Protein AF-A0A8R1IW89-F1 (afdb_monomer)

Nearest PDB structures (foldseek):
  8i7r-assembly1_Fh  TM=2.919E-01  e=7.983E+00  Mus musculus

Secondary structure (DSSP, 8-state):
-HHHHHHHHHHHHHHHHHHHHHHHHHHHH--HHHH-TTTS-GGGHHHHT--THHHHHHHHHHHHHGGGHHHHHHHHHHHHHHHHHHHHHHHHHHHHHHHHHHHHHHHHHHHHHHHHHHHHTT-

Foldseek 3Di:
DVVVVVVLVVVLVVLVVVLVVLCVVLVVVDDPCLVCVPPPDVLCSLVNPDDCCCVVCVVVSVVVPVVCVVSVVVVCVVCVVSVVSVVVSVVSVVVSVVSVVVVVVVVVVVVVVVVVVVVVVVD

Structure (mmCIF, N/CA/C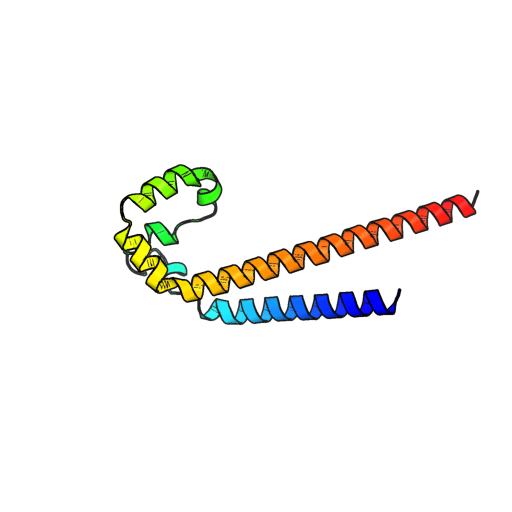/O backbone):
data_AF-A0A8R1IW89-F1
#
_entry.id   AF-A0A8R1IW89-F1
#
loop_
_atom_site.group_PDB
_atom_site.id
_atom_site.type_symbol
_atom_site.label_atom_id
_atom_site.label_alt_id
_atom_site.label_comp_id
_atom_site.label_asym_id
_atom_site.label_entity_id
_atom_site.label_seq_id
_atom_site.pdbx_PDB_ins_code
_atom_site.Cartn_x
_atom_site.Cartn_y
_atom_site.Cartn_z
_atom_site.occupancy
_atom_site.B_iso_or_equiv
_atom_site.auth_seq_id
_atom_site.auth_comp_id
_atom_site.auth_asym_id
_atom_site.auth_atom_id
_atom_site.pdbx_PDB_model_num
ATOM 1 N N . MET A 1 1 ? 23.715 5.962 -21.315 1.00 59.19 1 MET A N 1
ATOM 2 C CA . MET A 1 1 ? 22.334 5.667 -21.749 1.00 59.19 1 MET A CA 1
ATOM 3 C C . MET A 1 1 ? 21.947 4.224 -21.428 1.00 59.19 1 MET A C 1
ATOM 5 O O . MET A 1 1 ? 20.993 4.051 -20.690 1.00 59.19 1 MET A O 1
ATOM 9 N N . THR A 1 2 ? 22.690 3.198 -21.872 1.00 72.12 2 THR A N 1
ATOM 10 C CA . THR A 1 2 ? 22.410 1.786 -21.509 1.00 72.12 2 THR A CA 1
ATOM 11 C C . THR A 1 2 ? 22.553 1.522 -20.003 1.00 72.12 2 THR A C 1
ATOM 13 O O . THR A 1 2 ? 21.612 1.041 -19.381 1.00 72.12 2 THR A O 1
ATOM 16 N N . ASP A 1 3 ? 23.653 1.970 -19.390 1.00 81.25 3 ASP A N 1
ATOM 17 C CA . ASP A 1 3 ? 23.917 1.769 -17.953 1.00 81.25 3 ASP A CA 1
ATOM 18 C C . ASP A 1 3 ? 22.879 2.450 -17.040 1.00 81.25 3 ASP A C 1
ATOM 20 O O . ASP A 1 3 ? 22.513 1.927 -15.993 1.00 81.25 3 ASP A O 1
ATOM 24 N N . GLU A 1 4 ? 22.358 3.616 -17.433 1.00 83.00 4 GLU A N 1
ATOM 25 C CA . GLU A 1 4 ? 21.343 4.346 -16.656 1.00 83.00 4 GLU A CA 1
ATOM 26 C C . GLU A 1 4 ? 19.997 3.613 -16.654 1.00 83.00 4 GLU A C 1
ATOM 28 O O . GLU A 1 4 ? 19.320 3.567 -15.625 1.00 83.00 4 GLU A O 1
ATOM 33 N N . ILE A 1 5 ? 19.633 2.997 -17.785 1.00 85.50 5 ILE A N 1
ATOM 34 C CA . ILE A 1 5 ? 18.423 2.177 -17.911 1.00 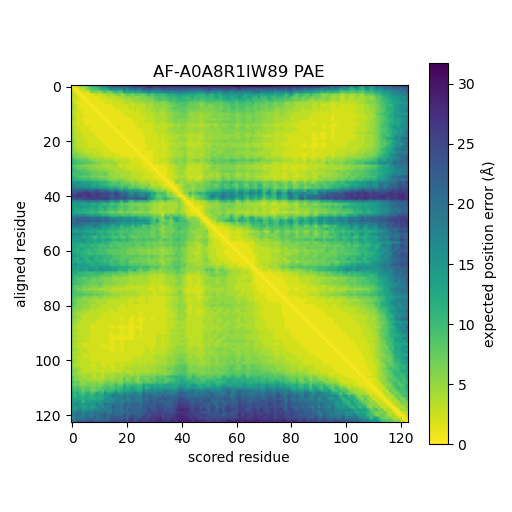85.50 5 ILE A CA 1
ATOM 35 C C . ILE A 1 5 ? 18.574 0.894 -17.094 1.00 85.50 5 ILE A C 1
ATOM 37 O O . ILE A 1 5 ? 17.655 0.527 -16.366 1.00 85.50 5 ILE A O 1
ATOM 41 N N . GLU A 1 6 ? 19.729 0.232 -17.155 1.00 88.19 6 GLU A N 1
ATOM 42 C CA . GLU A 1 6 ? 19.996 -0.970 -16.358 1.00 88.19 6 GLU A CA 1
ATOM 43 C C . GLU A 1 6 ? 19.950 -0.684 -14.852 1.00 88.19 6 GLU A C 1
ATOM 45 O O . GLU A 1 6 ? 19.331 -1.437 -14.092 1.00 88.19 6 GLU A O 1
ATOM 50 N N . ILE A 1 7 ? 20.530 0.437 -14.411 1.00 90.94 7 ILE A N 1
ATOM 51 C CA . ILE A 1 7 ? 20.454 0.891 -13.016 1.00 90.94 7 ILE A CA 1
ATOM 52 C C . ILE A 1 7 ? 19.002 1.178 -12.622 1.00 90.94 7 ILE A C 1
ATOM 54 O O . ILE A 1 7 ? 18.576 0.785 -11.534 1.00 90.94 7 ILE A O 1
ATOM 58 N N . PHE A 1 8 ? 18.236 1.857 -13.478 1.00 90.81 8 PHE A N 1
ATOM 59 C CA . PHE A 1 8 ? 16.824 2.136 -13.221 1.00 90.81 8 PHE A CA 1
ATOM 60 C C . PHE A 1 8 ? 16.006 0.846 -13.083 1.00 90.81 8 PHE A C 1
ATOM 62 O O . PHE A 1 8 ? 15.313 0.668 -12.082 1.00 90.81 8 PHE A O 1
ATOM 69 N N . LEU A 1 9 ? 16.121 -0.075 -14.042 1.00 92.44 9 LEU A N 1
ATOM 70 C CA . LEU A 1 9 ? 15.401 -1.348 -14.029 1.00 92.44 9 LEU A CA 1
ATOM 71 C C . LEU A 1 9 ? 15.777 -2.193 -12.809 1.00 92.44 9 LEU A C 1
ATOM 73 O O . LEU A 1 9 ? 14.897 -2.755 -12.162 1.00 92.44 9 LEU A O 1
ATOM 77 N N . SER A 1 10 ? 17.057 -2.218 -12.437 1.00 94.81 10 SER A N 1
ATOM 78 C CA . SER A 1 10 ? 17.522 -2.911 -11.231 1.00 94.81 10 SER A CA 1
ATOM 79 C C . SER A 1 10 ? 16.901 -2.323 -9.961 1.00 94.81 10 SER A C 1
ATOM 81 O O . SER A 1 10 ? 16.433 -3.064 -9.098 1.00 94.81 10 SER A O 1
ATOM 83 N N . LYS A 1 11 ? 16.834 -0.989 -9.851 1.00 94.50 11 LYS A N 1
ATOM 84 C CA . LYS A 1 11 ? 16.153 -0.314 -8.732 1.00 94.50 11 LYS A CA 1
ATOM 85 C C . LYS A 1 11 ? 14.661 -0.626 -8.703 1.00 94.50 11 LYS A C 1
ATOM 87 O O . LYS A 1 11 ? 14.116 -0.839 -7.624 1.00 94.50 11 LYS A O 1
ATOM 92 N N . LEU A 1 12 ? 14.016 -0.673 -9.866 1.00 94.62 12 LEU A N 1
ATOM 93 C CA . LEU A 1 12 ? 12.598 -0.990 -9.968 1.00 94.62 12 LEU A CA 1
ATOM 94 C C . LEU A 1 12 ? 12.316 -2.429 -9.518 1.00 94.62 12 LEU A C 1
ATOM 96 O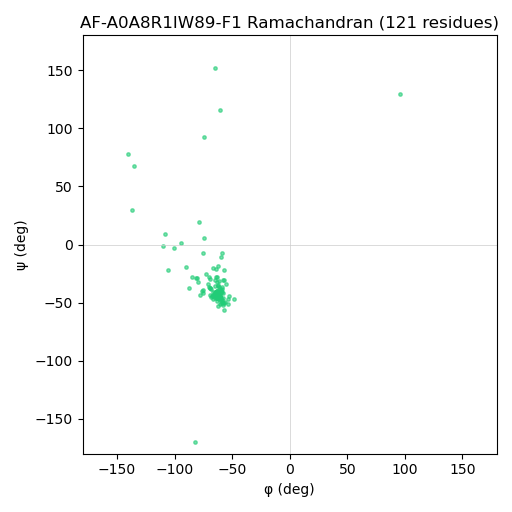 O . LEU A 1 12 ? 11.389 -2.649 -8.744 1.00 94.62 12 LEU A O 1
ATOM 100 N N . VAL A 1 13 ? 13.141 -3.396 -9.929 1.00 96.19 13 VAL A N 1
ATOM 101 C CA . VAL A 1 13 ? 13.043 -4.789 -9.462 1.00 96.19 13 VAL A CA 1
ATOM 102 C C . VAL A 1 13 ? 13.184 -4.862 -7.942 1.00 96.19 13 VAL A C 1
ATOM 104 O O . VAL A 1 13 ? 12.309 -5.419 -7.285 1.00 96.19 13 VAL A O 1
ATOM 107 N N . LEU A 1 14 ? 14.214 -4.228 -7.373 1.00 96.69 14 LEU A N 1
ATOM 108 C CA . LEU A 1 14 ? 14.425 -4.195 -5.920 1.00 96.69 14 LEU A CA 1
ATOM 109 C C . LEU A 1 14 ? 13.248 -3.552 -5.169 1.00 96.69 14 LEU A C 1
ATOM 111 O O . LEU A 1 14 ? 12.852 -4.024 -4.102 1.00 96.69 14 LEU A O 1
ATOM 115 N N . HIS A 1 15 ? 12.661 -2.484 -5.718 1.00 96.81 15 HIS A N 1
ATOM 116 C CA . HIS A 1 15 ? 11.466 -1.860 -5.144 1.00 96.81 15 HIS A CA 1
ATOM 117 C C . HIS A 1 15 ? 10.270 -2.819 -5.174 1.00 96.81 15 HIS A C 1
ATOM 119 O O . HIS A 1 15 ? 9.598 -2.984 -4.156 1.00 96.81 15 HIS A O 1
ATOM 125 N N . GLY A 1 16 ? 10.050 -3.515 -6.292 1.00 96.94 16 GLY A N 1
ATOM 126 C CA . GLY A 1 16 ? 9.004 -4.531 -6.416 1.00 96.94 16 GLY A CA 1
ATOM 127 C C . GLY A 1 16 ? 9.178 -5.694 -5.432 1.00 96.94 16 GLY A C 1
ATOM 128 O O . GLY A 1 16 ? 8.216 -6.100 -4.779 1.00 96.94 16 GLY A O 1
ATOM 129 N N . GLU A 1 17 ? 10.401 -6.196 -5.261 1.00 97.62 17 GLU A N 1
ATOM 130 C CA . GLU A 1 17 ? 10.720 -7.237 -4.274 1.00 97.62 17 GLU A CA 1
ATOM 131 C C . GLU A 1 17 ? 10.442 -6.770 -2.841 1.00 97.62 17 GLU A C 1
ATOM 133 O O . GLU A 1 17 ? 9.836 -7.505 -2.059 1.00 97.62 17 GLU A O 1
ATOM 138 N N . SER A 1 18 ? 10.821 -5.532 -2.512 1.00 97.31 18 SER A N 1
ATOM 139 C CA . SER A 1 18 ? 10.538 -4.913 -1.213 1.00 97.31 18 SER A CA 1
ATOM 140 C C . SER A 1 18 ? 9.032 -4.807 -0.947 1.00 97.31 18 SER A C 1
ATOM 142 O O . SER A 1 18 ? 8.558 -5.201 0.120 1.00 97.31 18 SER A O 1
ATOM 144 N N . VAL A 1 19 ? 8.253 -4.368 -1.943 1.00 97.56 19 VAL A N 1
ATOM 145 C CA . VAL A 1 19 ? 6.783 -4.324 -1.871 1.00 97.56 19 VAL A CA 1
ATOM 146 C C . VAL A 1 19 ? 6.201 -5.714 -1.610 1.00 97.56 19 VAL A C 1
ATOM 148 O O . VAL A 1 19 ? 5.362 -5.870 -0.723 1.00 97.56 19 VAL A O 1
ATOM 151 N N . LEU A 1 20 ? 6.646 -6.739 -2.342 1.00 97.44 20 LEU A N 1
ATOM 152 C CA . LEU A 1 20 ? 6.161 -8.109 -2.158 1.00 97.44 20 LEU A CA 1
ATOM 153 C C . LEU A 1 20 ? 6.499 -8.648 -0.766 1.00 97.44 20 LEU A C 1
ATOM 155 O O . LEU A 1 20 ? 5.627 -9.204 -0.095 1.00 97.44 20 LEU A O 1
ATOM 159 N N . ALA A 1 21 ? 7.737 -8.458 -0.310 1.00 97.06 21 ALA A N 1
ATOM 160 C CA . ALA A 1 21 ? 8.164 -8.864 1.024 1.00 97.06 21 ALA A CA 1
ATOM 161 C C . ALA A 1 21 ? 7.302 -8.206 2.112 1.00 97.06 21 ALA A C 1
ATOM 163 O O . ALA A 1 21 ? 6.865 -8.874 3.053 1.00 97.06 21 ALA A O 1
ATOM 164 N N . GLU A 1 22 ? 6.993 -6.922 1.948 1.00 96.31 22 GLU A N 1
ATOM 165 C CA . GLU A 1 22 ? 6.165 -6.170 2.883 1.00 96.31 22 GLU A CA 1
ATOM 166 C C . GLU A 1 22 ? 4.696 -6.622 2.867 1.00 96.31 22 GLU A C 1
ATOM 168 O O . GLU A 1 22 ? 4.092 -6.761 3.933 1.00 96.31 22 GLU A O 1
ATOM 173 N N . ILE A 1 23 ? 4.133 -6.965 1.699 1.00 96.50 23 ILE A N 1
ATOM 174 C CA . ILE A 1 23 ? 2.804 -7.599 1.594 1.00 96.50 23 ILE A CA 1
ATOM 175 C C . ILE A 1 23 ? 2.773 -8.897 2.403 1.00 96.50 23 ILE A C 1
ATOM 177 O O . ILE A 1 23 ? 1.869 -9.099 3.222 1.00 96.50 23 ILE A O 1
ATOM 181 N N . PHE A 1 24 ? 3.758 -9.779 2.209 1.00 95.31 24 PHE A N 1
ATOM 182 C CA . PHE A 1 24 ? 3.819 -11.044 2.942 1.00 95.31 24 PHE A CA 1
ATOM 183 C C . PHE A 1 24 ? 3.956 -10.813 4.444 1.00 95.31 24 PHE A C 1
ATOM 185 O O .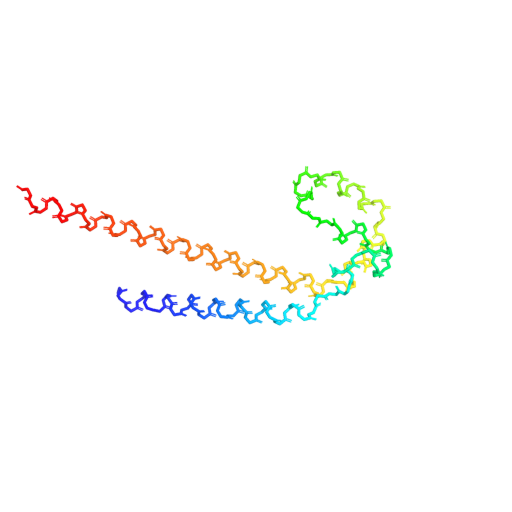 PHE A 1 24 ? 3.216 -11.422 5.225 1.00 95.31 24 PHE A O 1
ATOM 192 N N . ARG A 1 25 ? 4.829 -9.886 4.851 1.00 94.62 25 ARG A N 1
ATOM 193 C CA . ARG A 1 25 ? 5.008 -9.507 6.253 1.00 94.62 25 ARG A CA 1
ATOM 194 C C . ARG A 1 25 ? 3.690 -9.027 6.856 1.00 94.62 25 ARG A C 1
ATOM 196 O O . ARG A 1 25 ? 3.225 -9.611 7.833 1.00 94.62 25 ARG A O 1
ATOM 203 N N . LEU A 1 26 ? 3.059 -8.014 6.263 1.00 95.06 26 LEU A N 1
ATOM 204 C CA . LEU A 1 26 ? 1.857 -7.374 6.802 1.00 95.06 26 LEU A CA 1
ATOM 205 C C . LEU A 1 26 ? 0.604 -8.250 6.733 1.00 95.06 26 LEU A C 1
ATOM 207 O O . LEU A 1 26 ? -0.243 -8.149 7.621 1.00 95.06 26 LEU A O 1
ATOM 211 N N . SER A 1 27 ? 0.501 -9.173 5.772 1.00 92.81 27 SER A N 1
ATOM 212 C CA . SER A 1 27 ? -0.622 -10.124 5.696 1.00 92.81 27 SER A CA 1
ATOM 213 C C . SER A 1 27 ? -0.802 -10.931 6.993 1.00 92.81 27 SER A C 1
ATOM 215 O O . SER A 1 27 ? -1.928 -11.193 7.441 1.00 92.81 27 SER A O 1
ATOM 217 N N . SER A 1 28 ? 0.312 -11.241 7.663 1.00 89.50 28 SER A N 1
ATOM 218 C CA . SER A 1 28 ? 0.332 -11.957 8.939 1.00 89.50 28 SER A CA 1
ATOM 219 C C . SER A 1 28 ? -0.149 -11.094 10.111 1.00 89.50 28 SER A C 1
ATOM 221 O O . SER A 1 28 ? -0.696 -11.636 11.071 1.00 89.50 28 SER A O 1
ATOM 223 N N . PHE A 1 29 ? -0.025 -9.766 10.007 1.00 89.31 29 PHE A N 1
ATOM 224 C CA . PHE A 1 29 ? -0.385 -8.791 11.044 1.00 89.31 29 PHE A CA 1
ATOM 225 C C . PHE A 1 29 ? -1.794 -8.207 10.904 1.00 89.31 29 PHE A C 1
ATOM 227 O O . PHE A 1 29 ? -2.182 -7.383 11.729 1.00 89.31 29 PHE A O 1
ATOM 234 N N . VAL A 1 30 ? -2.578 -8.626 9.905 1.00 89.56 30 VAL A N 1
ATOM 235 C CA . VAL A 1 30 ? -3.974 -8.179 9.768 1.00 89.56 30 VAL A CA 1
ATOM 236 C C . VAL A 1 30 ? -4.771 -8.594 11.017 1.00 89.56 30 VAL A C 1
ATOM 238 O O . VAL A 1 30 ? -4.935 -9.801 11.245 1.00 89.56 30 VAL A O 1
ATOM 241 N N . PRO A 1 31 ? -5.290 -7.645 11.824 1.00 88.62 31 PRO A N 1
ATOM 242 C CA . PRO A 1 31 ? -6.014 -7.981 13.043 1.00 88.62 31 PRO A CA 1
ATOM 243 C C . PRO A 1 31 ? -7.310 -8.738 12.738 1.00 88.62 31 PRO A C 1
ATOM 245 O O . PRO A 1 31 ? -7.934 -8.561 11.687 1.00 88.62 31 PRO A O 1
ATOM 248 N N . LYS A 1 32 ? -7.744 -9.581 13.680 1.00 86.19 32 LYS A N 1
ATOM 249 C CA . LYS A 1 32 ? -8.956 -10.409 13.540 1.00 86.19 32 LYS A CA 1
ATOM 250 C C . LYS A 1 32 ? -10.206 -9.572 13.257 1.00 86.19 32 LYS A C 1
ATOM 252 O O . LYS A 1 32 ? -11.093 -10.038 12.549 1.00 86.19 32 LYS A O 1
ATOM 257 N N . GLU A 1 33 ? -10.240 -8.342 13.767 1.00 85.69 33 GLU A N 1
ATOM 258 C CA . GLU A 1 33 ? -11.308 -7.371 13.563 1.00 85.69 33 GLU A CA 1
ATOM 259 C C . GLU A 1 33 ? -11.520 -7.048 12.084 1.00 85.69 33 GLU A C 1
ATOM 261 O O . GLU A 1 33 ? -12.663 -6.925 11.657 1.00 85.69 33 GLU A O 1
ATOM 266 N N . PHE A 1 34 ? -10.440 -6.996 11.300 1.00 83.75 34 PHE A N 1
ATOM 267 C CA . PHE A 1 34 ? -10.469 -6.745 9.857 1.00 83.75 34 PHE A CA 1
ATOM 268 C C . PHE A 1 34 ? -10.704 -8.018 9.035 1.00 83.75 34 PHE A C 1
ATOM 270 O O . PHE A 1 34 ? -11.267 -7.944 7.947 1.00 83.75 34 PHE A O 1
ATOM 277 N N . ARG A 1 35 ? -10.301 -9.192 9.544 1.00 81.94 35 ARG A N 1
ATOM 278 C CA . ARG A 1 35 ? -10.490 -10.482 8.851 1.00 81.94 35 ARG A CA 1
ATOM 279 C C . ARG A 1 35 ? -11.932 -10.981 8.908 1.00 81.94 35 ARG A C 1
ATOM 281 O O . ARG A 1 35 ? -12.432 -11.508 7.921 1.00 81.94 35 ARG A O 1
ATOM 288 N N . ASP A 1 36 ? -12.582 -10.847 10.063 1.00 78.44 36 ASP A N 1
ATOM 289 C CA . ASP A 1 36 ? -13.977 -11.256 10.255 1.00 78.44 36 ASP A CA 1
ATOM 290 C C . ASP A 1 36 ? -14.731 -10.232 11.125 1.00 78.44 36 ASP A C 1
ATOM 292 O O . ASP A 1 36 ? -14.975 -10.475 12.315 1.00 78.44 36 ASP A O 1
ATOM 296 N N . PRO A 1 37 ? -15.142 -9.090 10.534 1.00 72.31 37 PRO A N 1
ATOM 297 C CA . PRO A 1 37 ? -15.825 -8.012 11.257 1.00 72.31 37 PRO A CA 1
ATOM 298 C C . PRO A 1 37 ? -17.168 -8.437 11.868 1.00 72.31 37 PRO A C 1
ATOM 300 O O . PRO A 1 37 ? -17.711 -7.752 12.738 1.00 72.31 37 PRO A O 1
ATOM 303 N N . ALA A 1 38 ? -17.745 -9.550 11.397 1.00 72.56 38 ALA A N 1
ATOM 304 C CA . ALA A 1 38 ? -19.002 -10.086 11.904 1.00 72.56 38 ALA A CA 1
ATOM 305 C C . ALA A 1 38 ? -18.814 -10.900 13.196 1.00 72.56 38 ALA A C 1
ATOM 307 O O . ALA A 1 38 ? -19.732 -10.930 14.017 1.00 72.56 38 ALA A O 1
ATOM 308 N N . LYS A 1 39 ? -17.646 -11.529 13.399 1.00 67.12 39 LYS A N 1
ATOM 309 C CA . LYS A 1 39 ? -17.363 -12.400 14.558 1.00 67.12 39 LYS A CA 1
ATOM 310 C C . LYS A 1 39 ? -16.452 -11.786 15.618 1.00 67.12 39 LYS A C 1
ATOM 312 O O . LYS A 1 39 ? -16.489 -12.223 16.765 1.00 67.12 39 LYS A O 1
ATOM 317 N N . SER A 1 40 ? -15.651 -10.779 15.286 1.00 58.69 40 SER A N 1
ATOM 318 C CA . SER A 1 40 ? -14.623 -10.204 16.172 1.00 58.69 40 SER A CA 1
ATOM 319 C C . SER A 1 40 ? -15.146 -9.323 17.321 1.00 58.69 40 SER A C 1
ATOM 321 O O . SER A 1 40 ? -14.355 -8.744 18.063 1.00 58.69 40 SER A O 1
ATOM 323 N N . GLY A 1 41 ? -16.465 -9.236 17.503 1.00 60.66 41 GLY A N 1
ATOM 324 C CA . GLY A 1 41 ? -17.115 -8.359 18.474 1.00 60.66 41 GLY A CA 1
ATOM 325 C C . GLY A 1 41 ? -17.547 -7.048 17.824 1.00 60.66 41 GLY A C 1
ATOM 326 O O . GLY A 1 41 ? -16.766 -6.371 17.162 1.00 60.66 41 GLY A O 1
ATOM 327 N N . ALA A 1 42 ? -18.811 -6.676 18.030 1.00 64.38 42 ALA A N 1
ATOM 328 C CA . ALA A 1 42 ? -19.485 -5.550 17.377 1.00 64.38 42 ALA A CA 1
ATOM 329 C C . ALA A 1 42 ? -18.830 -4.168 17.594 1.00 64.38 42 ALA A C 1
ATOM 331 O O . ALA A 1 42 ? -19.251 -3.202 16.966 1.00 64.38 42 ALA A O 1
ATOM 332 N N . LYS A 1 43 ? -17.809 -4.071 18.459 1.00 76.62 43 LYS A N 1
ATOM 333 C CA . LYS A 1 43 ? -17.229 -2.817 18.946 1.00 76.62 43 LYS A CA 1
ATOM 334 C C . LYS A 1 43 ? -16.739 -1.910 17.821 1.00 76.62 43 LYS A C 1
ATOM 336 O O . LYS A 1 43 ? -17.093 -0.746 17.815 1.00 76.62 43 LYS A O 1
ATOM 341 N N . PHE A 1 44 ? -15.964 -2.429 16.870 1.00 79.38 44 PHE A N 1
ATOM 342 C CA . PHE A 1 44 ? -15.396 -1.622 15.779 1.00 79.38 44 PHE A CA 1
ATOM 343 C C . PHE A 1 44 ? -16.047 -1.887 14.423 1.00 79.38 44 PHE A C 1
ATOM 345 O O . PHE A 1 44 ? -15.565 -1.414 13.400 1.00 79.38 44 PHE A O 1
ATOM 352 N N . ARG A 1 45 ? -17.141 -2.652 14.385 1.00 77.50 45 ARG A N 1
ATOM 353 C CA . ARG A 1 45 ? -17.728 -3.133 13.131 1.00 77.50 45 ARG A CA 1
ATOM 354 C C . ARG A 1 45 ? -18.138 -1.994 12.191 1.00 77.50 45 ARG A C 1
ATOM 356 O O . ARG A 1 45 ? -17.890 -2.095 10.996 1.00 77.50 45 ARG A O 1
ATOM 363 N N . SER A 1 46 ? -18.717 -0.920 12.725 1.00 75.75 46 SER A N 1
ATOM 364 C CA . SER A 1 46 ? -19.098 0.272 11.952 1.00 75.75 46 SER A CA 1
ATOM 365 C C . SER A 1 46 ? -17.904 0.998 11.323 1.00 75.75 46 SER A C 1
ATOM 367 O O . SER A 1 46 ? -18.059 1.610 10.275 1.00 75.75 46 SER A O 1
ATOM 369 N N . LEU A 1 47 ? -16.723 0.900 11.939 1.00 78.31 47 LEU A N 1
ATOM 370 C CA . LEU A 1 47 ? -15.480 1.519 11.471 1.00 78.31 47 LEU A CA 1
ATOM 371 C C . LEU A 1 47 ? -14.724 0.619 10.486 1.00 78.31 47 LEU A C 1
ATOM 373 O O . LEU A 1 47 ? -14.150 1.095 9.516 1.00 78.31 47 LEU A O 1
ATOM 377 N N . VAL A 1 48 ? -14.730 -0.695 10.720 1.00 73.06 48 VAL A N 1
ATOM 378 C CA . VAL A 1 48 ? -13.978 -1.668 9.914 1.00 73.06 48 VAL A CA 1
ATOM 379 C C . VAL A 1 48 ? -14.689 -2.026 8.606 1.00 73.06 48 VAL A C 1
ATOM 381 O O . VAL A 1 48 ? -14.032 -2.350 7.623 1.00 73.06 48 VAL A O 1
ATOM 384 N N . GLN A 1 49 ? -16.024 -1.971 8.555 1.00 65.56 49 GLN A N 1
ATOM 385 C CA . GLN A 1 49 ? -16.799 -2.315 7.351 1.00 65.56 49 GLN A CA 1
ATOM 386 C C . GLN A 1 49 ? -16.837 -1.205 6.286 1.00 65.56 49 GLN A C 1
ATOM 388 O O . GLN A 1 49 ? -17.698 -1.225 5.405 1.00 65.56 49 GL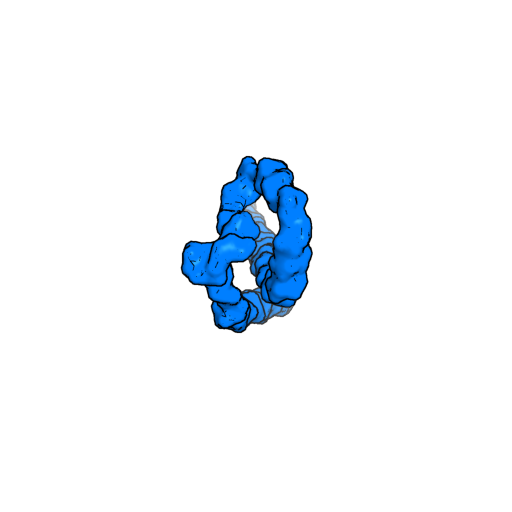N A O 1
ATOM 393 N N . LEU A 1 50 ? -15.905 -0.254 6.341 1.00 65.00 50 LEU A N 1
ATOM 394 C CA . LEU A 1 50 ? -15.719 0.742 5.295 1.00 65.00 50 LEU A CA 1
ATOM 395 C C . LEU A 1 50 ? -15.054 0.076 4.086 1.00 65.00 50 LEU A C 1
ATOM 397 O O . LEU A 1 50 ? -13.838 -0.062 4.003 1.00 65.00 50 LEU A O 1
ATOM 401 N N . ASP A 1 51 ? -15.890 -0.400 3.169 1.00 68.06 51 ASP A N 1
ATOM 402 C CA . ASP A 1 51 ? -15.483 -0.833 1.836 1.00 68.06 51 ASP A CA 1
ATOM 403 C C . ASP A 1 51 ? -15.361 0.386 0.894 1.00 68.06 51 ASP A C 1
ATOM 405 O O . ASP A 1 51 ? -15.452 1.547 1.304 1.00 68.06 51 ASP A O 1
ATOM 409 N N . PHE A 1 52 ? -15.198 0.145 -0.410 1.00 73.38 52 PHE A N 1
ATOM 410 C CA . PHE A 1 52 ? -15.138 1.214 -1.414 1.00 73.38 52 PHE A CA 1
ATOM 411 C C . PHE A 1 52 ? -16.394 2.103 -1.472 1.00 73.38 52 PHE A C 1
ATOM 413 O O . PHE A 1 52 ? -16.352 3.161 -2.101 1.00 73.38 52 PHE A O 1
ATOM 420 N N . LYS A 1 53 ? -17.501 1.748 -0.799 1.00 73.62 53 LYS A N 1
ATOM 421 C CA . LYS A 1 53 ? -18.656 2.650 -0.657 1.00 73.62 53 LYS A CA 1
ATOM 422 C C . LYS A 1 53 ? -18.309 3.901 0.141 1.00 73.62 53 LYS A C 1
ATOM 424 O O . LYS A 1 53 ? -19.007 4.896 -0.037 1.00 73.62 53 LYS A O 1
ATOM 429 N N . TYR A 1 54 ? -17.244 3.886 0.953 1.00 78.75 54 TYR A N 1
ATOM 430 C CA . TYR A 1 54 ? -16.723 5.099 1.582 1.00 78.75 54 TYR A CA 1
ATOM 431 C C . TYR A 1 54 ? -16.451 6.191 0.545 1.00 78.75 54 TYR A C 1
ATOM 433 O O . TYR A 1 54 ? -16.904 7.317 0.712 1.00 78.75 54 TYR A O 1
ATOM 441 N N . LEU A 1 55 ? -15.831 5.842 -0.586 1.00 81.88 55 LEU A N 1
ATOM 442 C CA . LEU A 1 55 ? -15.513 6.811 -1.639 1.00 81.88 55 LEU A CA 1
ATOM 443 C C . LEU A 1 55 ? -16.768 7.435 -2.268 1.00 81.88 55 LEU A C 1
ATOM 445 O O . LEU A 1 55 ? -16.728 8.570 -2.726 1.00 81.88 55 LEU A O 1
ATOM 449 N N . ALA A 1 56 ? -17.890 6.710 -2.272 1.00 85.88 56 ALA A N 1
ATOM 450 C CA . ALA A 1 56 ? -19.157 7.188 -2.821 1.00 85.88 56 ALA A CA 1
ATOM 451 C C . ALA A 1 56 ? -20.040 7.924 -1.797 1.00 85.88 56 ALA A C 1
ATOM 453 O O . ALA A 1 56 ? -20.972 8.624 -2.191 1.00 85.88 56 ALA A O 1
ATOM 454 N N . LYS A 1 57 ? -19.809 7.732 -0.492 1.00 85.19 57 LYS A N 1
ATOM 455 C CA . LYS A 1 57 ? -20.670 8.232 0.596 1.00 85.19 57 LYS A CA 1
ATOM 456 C C . LYS A 1 57 ? -19.876 8.831 1.758 1.00 85.19 57 LYS A C 1
ATOM 458 O O . LYS A 1 57 ? -20.334 8.772 2.899 1.00 85.19 57 LYS A O 1
ATOM 463 N N . SER A 1 58 ? -18.705 9.394 1.474 1.00 85.06 58 SER A N 1
ATOM 464 C CA . SER A 1 58 ? -17.752 9.853 2.489 1.00 85.06 58 SER A CA 1
ATOM 465 C C . SER A 1 58 ? -18.408 10.807 3.482 1.00 85.06 58 SER A C 1
ATOM 467 O O . SER A 1 58 ? -18.402 10.527 4.670 1.00 85.06 58 SER A O 1
ATOM 469 N N . GLU A 1 59 ? -19.099 11.849 3.014 1.00 86.56 59 GLU A N 1
ATOM 470 C CA . GLU A 1 59 ? -19.733 12.844 3.892 1.00 86.56 59 GLU A CA 1
ATOM 471 C C . GLU A 1 59 ? -20.781 12.241 4.848 1.00 86.56 59 GLU A C 1
ATOM 473 O O . GLU A 1 59 ? -20.854 12.612 6.020 1.00 86.56 59 GLU A O 1
ATOM 478 N N . GLN A 1 60 ? -21.603 11.300 4.367 1.00 84.94 60 GLN A N 1
ATOM 479 C CA . GLN A 1 60 ? -22.591 10.630 5.216 1.00 84.94 60 GLN A CA 1
ATOM 480 C C . GLN A 1 60 ? -21.898 9.768 6.273 1.00 84.94 60 GLN A C 1
ATOM 482 O O . GLN A 1 60 ? -22.298 9.775 7.436 1.00 84.94 60 GLN A O 1
ATOM 487 N N . ILE A 1 61 ? -20.878 9.024 5.855 1.00 80.81 61 ILE A N 1
ATOM 488 C CA . ILE A 1 61 ? -20.143 8.121 6.729 1.00 80.81 61 ILE A CA 1
ATOM 489 C C . ILE A 1 61 ? -19.373 8.918 7.781 1.00 80.81 61 ILE A C 1
ATOM 491 O O . ILE A 1 61 ? -19.514 8.606 8.955 1.00 80.81 61 ILE A O 1
ATOM 495 N N . GLU A 1 62 ? -18.658 9.982 7.412 1.00 84.19 62 GLU A N 1
ATOM 496 C CA . GLU A 1 62 ? -17.959 10.867 8.358 1.00 84.19 62 GLU A CA 1
ATOM 497 C C . GLU A 1 62 ? -18.921 11.396 9.436 1.00 84.19 62 GLU A C 1
ATOM 499 O O . GLU A 1 62 ? -18.658 11.240 10.627 1.00 84.19 62 GLU A O 1
ATOM 504 N N . LYS A 1 63 ? -20.113 11.880 9.048 1.00 85.50 63 LYS A N 1
ATOM 505 C CA . LYS A 1 63 ? -21.160 12.304 10.003 1.00 85.50 63 LYS A CA 1
ATOM 506 C C . LYS A 1 63 ? -21.652 11.178 10.912 1.00 85.50 63 LYS A C 1
ATOM 508 O O . LYS A 1 63 ? -22.112 11.435 12.024 1.00 85.50 63 LYS A O 1
ATOM 513 N N . GLU A 1 64 ? -21.659 9.933 10.445 1.00 80.19 64 GLU A N 1
ATOM 514 C CA . GLU A 1 64 ? -22.007 8.775 11.273 1.00 80.19 64 GLU A CA 1
ATOM 515 C C . GLU A 1 64 ? -20.876 8.409 12.233 1.00 80.19 64 GLU A C 1
ATOM 517 O O . GLU A 1 64 ? -21.151 8.107 13.395 1.00 80.19 64 GLU A O 1
ATOM 522 N N . LEU A 1 65 ? -19.625 8.498 11.784 1.00 78.88 65 LEU A N 1
ATOM 523 C CA . LEU A 1 65 ? -18.455 8.261 12.616 1.00 78.88 65 LEU A CA 1
ATOM 524 C C . LEU A 1 65 ? -18.349 9.320 13.722 1.00 78.88 65 LEU A C 1
ATOM 526 O O . LEU A 1 65 ? -18.070 8.970 14.873 1.00 78.88 65 LEU A O 1
ATOM 530 N N . GLU A 1 66 ? -18.597 10.596 13.422 1.00 84.00 66 GLU A N 1
ATOM 531 C CA . GLU A 1 66 ? -18.550 11.716 14.381 1.00 84.00 66 GLU A CA 1
ATOM 532 C C . GLU A 1 66 ? -19.490 11.536 15.584 1.00 84.00 66 GLU A C 1
ATOM 534 O O . GLU A 1 66 ? -19.253 12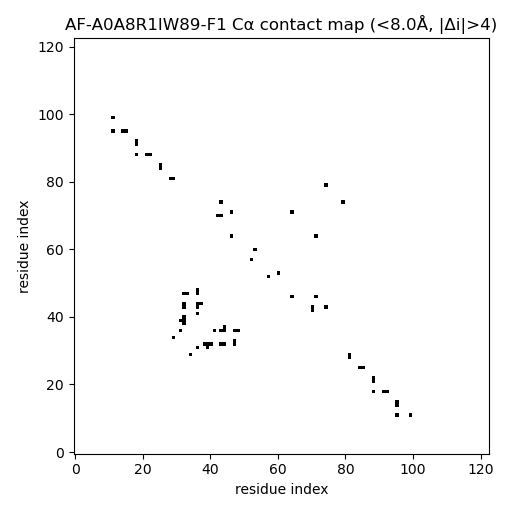.103 16.652 1.00 84.00 66 GLU A O 1
ATOM 539 N N . LYS A 1 67 ? -20.536 10.708 15.463 1.00 84.81 67 LYS A N 1
ATOM 540 C CA . LYS A 1 67 ? -21.479 10.435 16.562 1.00 84.81 67 LYS A CA 1
ATOM 541 C C . LYS A 1 67 ? -20.842 9.674 17.726 1.00 84.81 67 LYS A C 1
ATOM 543 O O . LYS A 1 67 ? -21.376 9.730 18.832 1.00 84.81 67 LYS A O 1
ATOM 548 N N . ASP A 1 68 ? -19.720 8.985 17.504 1.00 85.19 68 ASP A N 1
ATOM 549 C CA . ASP A 1 68 ? -19.000 8.245 18.545 1.00 85.19 68 ASP A CA 1
ATOM 550 C C . ASP A 1 68 ? -17.479 8.474 18.477 1.00 85.19 68 ASP A C 1
ATOM 552 O O . ASP A 1 68 ? -16.671 7.582 18.200 1.00 85.19 68 ASP A O 1
ATOM 556 N N . LEU A 1 69 ? -17.074 9.712 18.778 1.00 86.88 69 LEU A N 1
ATOM 557 C CA . LEU A 1 69 ? -15.664 10.120 18.834 1.00 86.88 69 LEU A CA 1
ATOM 558 C C . LEU A 1 69 ? -14.830 9.294 19.824 1.00 86.88 69 LEU A C 1
ATOM 560 O O . LEU A 1 69 ? -13.631 9.098 19.624 1.00 86.88 69 LEU A O 1
ATOM 564 N N . ARG A 1 70 ? -15.434 8.799 20.912 1.00 89.25 70 ARG A N 1
ATOM 565 C CA . ARG A 1 70 ? -14.714 7.973 21.895 1.00 89.25 70 ARG A CA 1
ATOM 566 C C . ARG A 1 70 ? -14.328 6.633 21.290 1.00 89.25 70 ARG A C 1
ATOM 568 O O . ARG A 1 70 ? -13.192 6.190 21.475 1.00 89.25 70 ARG A O 1
ATOM 575 N N . LEU A 1 71 ? -15.251 6.007 20.567 1.00 86.06 71 LEU A N 1
ATOM 576 C CA . LEU A 1 71 ? -14.988 4.760 19.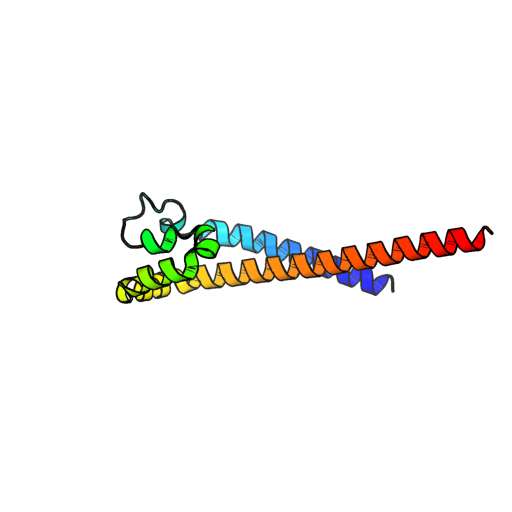871 1.00 86.06 71 LEU A CA 1
ATOM 577 C C . LEU A 1 71 ? -13.952 4.939 18.759 1.00 86.06 71 LEU A C 1
ATOM 579 O O . LEU A 1 71 ? -13.049 4.109 18.660 1.00 86.06 71 LEU A O 1
ATOM 583 N N . GLN A 1 72 ? -14.024 6.034 17.994 1.00 86.25 72 GLN A N 1
ATOM 584 C CA . GLN A 1 72 ? -13.003 6.379 16.998 1.00 86.25 72 GLN A CA 1
ATOM 585 C C . GLN A 1 72 ? -11.611 6.526 17.616 1.00 86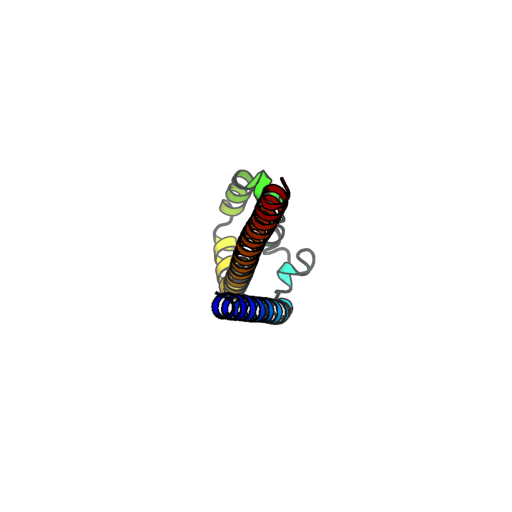.25 72 GLN A C 1
ATOM 587 O O . GLN A 1 72 ? -10.667 5.875 17.177 1.00 86.25 72 GLN A O 1
ATOM 592 N N . ASN A 1 73 ? -11.476 7.341 18.665 1.00 90.19 73 ASN A N 1
ATOM 593 C CA . ASN A 1 73 ? -10.187 7.558 19.324 1.00 90.19 73 ASN A CA 1
ATOM 594 C C . ASN A 1 73 ? -9.603 6.247 19.851 1.00 90.19 73 ASN A C 1
ATOM 596 O O . ASN A 1 73 ? -8.400 6.012 19.760 1.00 90.19 73 ASN A O 1
ATOM 600 N N . HIS A 1 74 ? -10.457 5.371 20.379 1.00 90.81 74 HIS A N 1
ATOM 601 C CA . HIS A 1 74 ? -10.035 4.054 20.826 1.00 90.81 74 HIS A CA 1
ATOM 602 C C . HIS A 1 74 ? -9.657 3.120 19.666 1.00 90.81 74 HIS A C 1
ATOM 604 O O . HIS A 1 74 ? -8.715 2.343 19.796 1.00 90.81 74 HIS A O 1
ATOM 610 N N . PHE A 1 75 ? -10.356 3.190 18.533 1.00 89.19 75 PHE A N 1
ATOM 611 C CA . PHE A 1 75 ? -10.009 2.443 17.326 1.00 89.19 75 PHE A CA 1
ATOM 612 C C . PHE A 1 75 ? -8.632 2.856 16.806 1.00 89.19 75 PHE A C 1
ATOM 614 O O . PHE A 1 75 ? -7.750 2.009 16.668 1.00 89.19 75 PHE A O 1
ATOM 621 N N . TYR A 1 76 ? -8.418 4.157 16.598 1.00 89.06 76 TYR A N 1
ATOM 622 C CA . TYR A 1 76 ? -7.142 4.670 16.112 1.00 89.06 76 TYR A CA 1
ATOM 623 C C . TYR A 1 76 ? -6.014 4.411 17.106 1.00 89.06 76 TYR A C 1
ATOM 625 O O . TYR A 1 76 ? -4.955 3.963 16.689 1.00 89.06 76 TYR A O 1
ATOM 633 N N . SER A 1 77 ? -6.218 4.572 18.416 1.00 92.12 77 SER A N 1
ATOM 634 C CA . SER A 1 77 ? -5.164 4.230 19.383 1.00 92.12 77 SER A CA 1
ATOM 635 C C . SER A 1 77 ? -4.824 2.736 19.402 1.00 92.12 77 SER A C 1
ATOM 637 O O . SER A 1 77 ? -3.675 2.379 19.646 1.00 92.12 77 SER A O 1
ATOM 639 N N . THR A 1 78 ? -5.793 1.866 19.103 1.00 91.75 78 THR A N 1
ATOM 640 C CA . THR A 1 78 ? -5.585 0.411 19.064 1.00 91.75 78 THR A CA 1
ATOM 641 C C . THR A 1 78 ? -4.880 -0.034 17.782 1.00 91.75 78 THR A C 1
ATOM 643 O O . THR A 1 78 ? -3.983 -0.873 17.835 1.00 91.75 78 THR A O 1
ATOM 646 N N . PHE A 1 79 ? -5.276 0.509 16.629 1.00 91.56 79 PHE A N 1
ATOM 647 C CA . PHE A 1 79 ? -4.835 0.016 15.320 1.00 91.56 79 PHE A CA 1
ATOM 648 C C . PHE A 1 79 ? -3.890 0.961 14.573 1.00 91.56 79 PHE A C 1
ATOM 650 O O . PHE A 1 79 ? -3.413 0.595 13.505 1.00 91.56 79 PHE A O 1
ATOM 657 N N . SER A 1 80 ? -3.562 2.138 15.112 1.00 92.81 80 SER A N 1
ATOM 658 C CA . SER A 1 80 ? -2.670 3.110 14.459 1.00 92.81 80 SER A CA 1
ATOM 659 C C . SER A 1 80 ? -1.370 2.486 13.933 1.00 92.81 80 SER A C 1
ATOM 661 O O . SER A 1 80 ? -1.081 2.703 12.758 1.00 92.81 80 SER A O 1
ATOM 663 N N . PRO A 1 81 ? -0.631 1.645 14.688 1.00 93.12 81 PRO A N 1
ATOM 664 C CA . PRO A 1 81 ? 0.600 1.049 14.172 1.00 93.12 81 PRO A CA 1
ATOM 665 C C . PRO A 1 81 ? 0.391 0.197 12.915 1.00 93.12 81 PRO A C 1
ATOM 667 O O . PRO A 1 81 ? 1.196 0.255 11.989 1.00 93.12 81 PRO A O 1
ATOM 670 N N . VAL A 1 82 ? -0.696 -0.584 12.864 1.00 92.75 82 VAL A N 1
ATOM 671 C CA . VAL A 1 82 ? -0.989 -1.430 11.700 1.00 92.75 82 VAL A CA 1
ATOM 672 C C . VAL A 1 82 ? -1.529 -0.598 10.539 1.00 92.75 82 VAL A C 1
ATOM 674 O O . VAL A 1 82 ? -1.097 -0.800 9.411 1.00 92.75 82 VAL A O 1
ATOM 677 N N . LEU A 1 83 ? -2.394 0.386 10.805 1.00 91.81 83 LEU A N 1
ATOM 678 C CA . LEU A 1 83 ? -2.927 1.290 9.784 1.00 91.81 83 LEU A CA 1
ATOM 679 C C . LEU A 1 83 ? -1.809 2.085 9.097 1.00 91.81 83 LEU A C 1
ATOM 681 O O . LEU A 1 83 ? -1.770 2.111 7.872 1.00 91.81 83 LEU A O 1
ATOM 685 N N . ILE A 1 84 ? -0.865 2.638 9.865 1.00 94.75 84 ILE A N 1
ATOM 686 C CA . ILE A 1 84 ? 0.303 3.361 9.335 1.00 94.75 84 ILE A CA 1
ATOM 687 C C . ILE A 1 84 ? 1.173 2.437 8.477 1.00 94.75 84 ILE A C 1
ATOM 689 O O . ILE A 1 84 ? 1.611 2.825 7.397 1.00 94.75 84 ILE A O 1
ATOM 693 N N . ALA A 1 85 ? 1.415 1.199 8.918 1.00 95.31 85 ALA A N 1
ATOM 694 C CA . ALA A 1 85 ? 2.219 0.260 8.139 1.00 95.31 85 ALA A CA 1
ATOM 695 C C . ALA A 1 85 ? 1.554 -0.094 6.794 1.00 95.31 85 ALA A C 1
ATOM 697 O O . ALA A 1 85 ? 2.220 -0.137 5.761 1.00 95.31 85 ALA A O 1
ATOM 698 N N . PHE A 1 86 ? 0.233 -0.300 6.782 1.00 94.38 86 PHE A N 1
ATOM 699 C CA . PHE A 1 86 ? -0.508 -0.530 5.540 1.00 94.38 86 PHE A CA 1
ATOM 700 C C . PHE A 1 86 ? -0.571 0.718 4.651 1.00 94.38 86 PHE A C 1
ATOM 702 O O . PHE A 1 86 ? -0.436 0.591 3.437 1.00 94.38 86 PHE A O 1
ATOM 709 N N . GLU A 1 87 ? -0.719 1.916 5.219 1.00 94.56 87 GLU A N 1
ATOM 710 C CA . GLU A 1 87 ? -0.645 3.183 4.479 1.00 94.56 87 GLU A CA 1
ATOM 711 C C . GLU A 1 87 ? 0.701 3.330 3.756 1.00 94.56 87 GLU A C 1
ATOM 713 O O . GLU A 1 87 ? 0.739 3.637 2.562 1.00 94.56 87 GLU A O 1
ATOM 718 N N . GLN A 1 88 ? 1.806 3.047 4.449 1.00 96.94 88 GLN A N 1
ATOM 719 C CA . GLN A 1 88 ? 3.150 3.063 3.869 1.00 96.94 88 GLN A CA 1
ATOM 720 C C . GLN A 1 88 ? 3.296 2.033 2.745 1.00 96.94 88 GLN A C 1
ATOM 722 O O . GLN A 1 88 ? 3.822 2.360 1.679 1.00 96.94 88 GLN A O 1
ATOM 727 N N . LEU A 1 89 ? 2.781 0.813 2.939 1.00 97.25 89 LEU A N 1
ATOM 728 C CA . LEU A 1 89 ? 2.772 -0.214 1.899 1.00 97.25 89 LEU A CA 1
ATOM 729 C C . LEU A 1 89 ? 1.992 0.244 0.658 1.00 97.25 89 LEU A C 1
ATOM 731 O O . LEU A 1 89 ? 2.509 0.159 -0.455 1.00 97.25 89 LEU A O 1
ATOM 735 N N . PHE A 1 90 ? 0.768 0.750 0.821 1.00 95.94 90 PHE A N 1
ATOM 736 C CA . PHE A 1 90 ? -0.045 1.203 -0.312 1.00 95.94 90 PHE A CA 1
ATOM 737 C C . PHE A 1 90 ? 0.569 2.410 -1.023 1.00 95.94 90 PHE A C 1
ATOM 739 O O . PHE A 1 90 ? 0.517 2.483 -2.252 1.00 95.94 90 PHE A O 1
ATOM 746 N N . SER A 1 91 ? 1.209 3.310 -0.277 1.00 97.19 91 SER A N 1
ATOM 747 C CA . SER A 1 91 ? 1.957 4.434 -0.846 1.00 97.19 91 SER A CA 1
ATOM 748 C C . SER A 1 91 ? 3.132 3.942 -1.696 1.00 97.19 91 SER A C 1
ATOM 750 O O . SER A 1 91 ? 3.276 4.363 -2.841 1.00 97.19 91 SER A O 1
ATOM 752 N N . SER A 1 92 ? 3.902 2.974 -1.187 1.00 97.50 92 SER A N 1
ATOM 753 C CA . SER A 1 92 ? 5.017 2.347 -1.910 1.00 97.50 92 SER A CA 1
ATOM 754 C C . SER A 1 92 ? 4.554 1.603 -3.172 1.00 97.50 92 SER A C 1
ATOM 756 O O . SER A 1 92 ? 5.178 1.722 -4.225 1.00 97.50 92 SER A O 1
ATOM 758 N N . ILE A 1 93 ? 3.414 0.900 -3.110 1.00 97.88 93 ILE A N 1
ATOM 759 C CA . ILE A 1 93 ? 2.785 0.269 -4.285 1.00 97.88 93 ILE A CA 1
ATOM 760 C C . ILE A 1 93 ? 2.402 1.327 -5.325 1.00 97.88 93 ILE A C 1
ATOM 762 O O . ILE A 1 93 ? 2.676 1.150 -6.512 1.00 97.88 93 ILE A O 1
ATOM 766 N N . SER A 1 94 ? 1.770 2.423 -4.899 1.00 97.50 94 SER A N 1
ATOM 767 C CA . SER A 1 94 ? 1.384 3.510 -5.802 1.00 97.50 94 SER A CA 1
ATOM 768 C C . SER A 1 94 ? 2.605 4.123 -6.488 1.00 97.50 94 SER A C 1
ATOM 770 O O . SER A 1 94 ? 2.597 4.301 -7.705 1.00 97.50 94 SER A O 1
ATOM 772 N N . GLU A 1 95 ? 3.665 4.409 -5.733 1.00 97.12 95 GLU A N 1
ATOM 773 C CA . GLU A 1 95 ? 4.923 4.943 -6.263 1.00 97.12 95 GLU A CA 1
ATOM 774 C C . GLU A 1 95 ? 5.570 3.985 -7.272 1.00 97.12 95 GLU A C 1
ATOM 776 O O . GLU A 1 95 ? 5.959 4.408 -8.365 1.00 97.12 95 GLU A O 1
ATOM 781 N N . PHE A 1 96 ? 5.613 2.686 -6.957 1.00 97.12 96 PHE A N 1
ATOM 782 C CA . PHE A 1 96 ? 6.112 1.653 -7.865 1.00 97.12 96 PHE A CA 1
ATOM 783 C C . PHE A 1 96 ? 5.334 1.642 -9.189 1.00 97.12 96 PHE A C 1
ATOM 785 O O . PHE A 1 96 ? 5.927 1.707 -10.268 1.00 97.12 96 PHE A O 1
ATOM 792 N N . VAL A 1 97 ? 3.997 1.606 -9.123 1.00 97.06 97 VAL A N 1
ATOM 793 C CA . VAL A 1 97 ? 3.132 1.559 -10.314 1.00 97.06 97 VAL A CA 1
ATOM 794 C C . VAL A 1 97 ? 3.288 2.818 -11.161 1.00 97.06 97 VAL A C 1
ATOM 796 O O . VAL A 1 97 ? 3.384 2.716 -12.386 1.00 97.06 97 VAL A O 1
ATOM 799 N N . GLN A 1 98 ? 3.335 3.998 -10.541 1.00 96.81 98 GLN A N 1
ATOM 800 C CA . GLN A 1 98 ? 3.528 5.263 -11.255 1.00 96.81 98 GLN A CA 1
ATOM 801 C C . GLN A 1 98 ? 4.887 5.303 -11.956 1.00 96.81 98 GLN A C 1
ATOM 803 O O . GLN A 1 98 ? 4.952 5.623 -13.144 1.00 96.81 98 GLN A O 1
ATOM 808 N N . THR A 1 99 ? 5.949 4.906 -11.254 1.00 94.75 99 THR A N 1
ATOM 809 C CA . THR A 1 99 ? 7.314 4.857 -11.791 1.00 94.75 99 THR A CA 1
ATOM 810 C C . THR A 1 99 ? 7.412 3.895 -12.972 1.00 94.75 99 THR A C 1
ATOM 812 O O . THR A 1 99 ? 7.925 4.256 -14.034 1.00 94.75 99 THR A O 1
ATOM 815 N N . PHE A 1 100 ? 6.857 2.687 -12.835 1.00 94.62 100 PHE A N 1
ATOM 816 C CA . PHE A 1 100 ? 6.850 1.704 -13.915 1.00 94.62 100 PHE A CA 1
ATOM 817 C C . PHE A 1 100 ? 6.014 2.165 -15.114 1.00 94.62 100 PHE A C 1
ATOM 819 O O . PHE A 1 100 ? 6.437 2.022 -16.261 1.00 94.62 100 PHE A O 1
ATOM 826 N N . THR A 1 101 ? 4.850 2.767 -14.863 1.00 95.38 101 THR A N 1
ATOM 827 C CA . THR A 1 101 ? 3.975 3.287 -15.923 1.00 95.38 101 THR A CA 1
ATOM 828 C C . THR A 1 101 ? 4.661 4.400 -16.709 1.00 95.38 101 THR A C 1
ATOM 830 O O . THR A 1 101 ? 4.618 4.389 -17.939 1.00 95.38 101 THR A O 1
ATOM 833 N N . ALA A 1 102 ? 5.321 5.337 -16.023 1.00 92.69 102 ALA A N 1
ATOM 834 C CA . ALA A 1 102 ? 6.065 6.416 -16.666 1.00 92.69 102 ALA A CA 1
ATOM 835 C C . ALA A 1 102 ? 7.174 5.864 -17.575 1.00 92.69 102 ALA A C 1
ATOM 837 O O . ALA A 1 102 ? 7.250 6.238 -18.747 1.00 92.69 102 ALA A O 1
ATOM 838 N N . TYR A 1 103 ? 7.953 4.901 -17.075 1.00 90.94 103 TYR A N 1
ATOM 839 C CA . TYR A 1 103 ? 8.992 4.230 -17.856 1.00 90.94 103 TYR A CA 1
ATOM 840 C C . TYR A 1 103 ? 8.435 3.501 -19.088 1.00 90.94 103 TYR A C 1
ATOM 842 O O . TYR A 1 103 ? 8.968 3.636 -20.192 1.00 90.94 103 TYR A O 1
ATOM 850 N N . ALA A 1 104 ? 7.339 2.753 -18.932 1.00 90.38 104 ALA A N 1
ATOM 851 C CA . ALA A 1 104 ? 6.717 2.022 -20.033 1.00 90.38 104 ALA A CA 1
ATOM 852 C C . ALA A 1 104 ? 6.201 2.973 -21.126 1.00 90.38 104 ALA A C 1
ATOM 854 O O . ALA A 1 104 ? 6.380 2.717 -22.318 1.00 90.38 104 ALA A O 1
ATOM 855 N N . GLN A 1 105 ? 5.604 4.100 -20.730 1.00 92.62 105 GLN A N 1
ATOM 856 C CA . GLN A 1 105 ? 5.131 5.124 -21.661 1.00 92.62 105 GLN A CA 1
ATOM 857 C C . GLN A 1 105 ? 6.277 5.819 -22.402 1.00 92.62 105 GLN A C 1
ATOM 859 O O . GLN A 1 105 ? 6.156 6.088 -23.598 1.00 92.62 105 GLN A O 1
ATOM 864 N N . GLU A 1 106 ? 7.375 6.131 -21.717 1.00 89.44 106 GLU A N 1
ATOM 865 C CA . GLU A 1 106 ? 8.561 6.723 -22.339 1.00 89.44 106 GLU A CA 1
ATOM 866 C C . GLU A 1 106 ? 9.210 5.757 -23.334 1.00 89.44 106 GLU A C 1
ATOM 868 O O . GLU A 1 106 ? 9.456 6.126 -24.483 1.00 89.44 106 GLU A O 1
ATOM 873 N N . THR A 1 107 ? 9.373 4.495 -22.940 1.00 86.38 107 THR A N 1
ATOM 874 C CA . THR A 1 107 ? 9.918 3.441 -23.805 1.00 86.38 107 THR A CA 1
ATOM 875 C C . THR A 1 107 ? 9.063 3.250 -25.059 1.00 86.38 107 THR A C 1
ATOM 877 O O . THR A 1 107 ? 9.587 3.252 -26.173 1.00 86.38 107 THR A O 1
ATOM 880 N N . ALA A 1 108 ? 7.736 3.182 -24.913 1.00 85.19 108 ALA A N 1
ATOM 881 C CA . ALA A 1 108 ? 6.823 3.063 -26.050 1.00 85.19 108 ALA A CA 1
ATOM 882 C C . ALA A 1 108 ? 6.919 4.259 -27.016 1.00 85.19 108 ALA A C 1
ATOM 884 O O . ALA A 1 108 ? 6.878 4.086 -28.235 1.00 85.19 108 ALA A O 1
ATOM 885 N N . LYS A 1 109 ? 7.086 5.483 -26.493 1.00 87.56 109 LYS A N 1
ATOM 886 C CA . LYS A 1 109 ? 7.300 6.683 -27.320 1.00 87.56 109 LYS A CA 1
ATOM 887 C C . LYS A 1 109 ? 8.617 6.618 -28.092 1.00 87.56 109 LYS A C 1
ATOM 889 O O . LYS A 1 109 ? 8.637 7.017 -29.254 1.00 87.56 109 LYS A O 1
ATOM 894 N N . LEU A 1 110 ? 9.695 6.145 -27.467 1.00 82.25 110 LEU A N 1
ATOM 895 C CA . LEU A 1 110 ? 11.000 6.004 -28.119 1.00 82.25 110 LEU A CA 1
ATOM 896 C C . LEU A 1 110 ? 10.951 4.982 -29.259 1.00 82.25 110 LEU A C 1
ATOM 898 O O . LEU A 1 110 ? 11.403 5.291 -30.359 1.00 82.25 110 LEU A O 1
ATOM 902 N N . MET A 1 111 ? 10.332 3.821 -29.033 1.00 77.19 111 MET A N 1
ATOM 903 C CA . MET A 1 111 ? 10.174 2.795 -30.072 1.00 77.19 111 MET A CA 1
ATOM 904 C C . MET A 1 111 ? 9.367 3.313 -31.269 1.00 77.19 111 MET A C 1
ATOM 906 O O . MET A 1 111 ? 9.814 3.189 -32.405 1.00 77.19 111 MET A O 1
ATOM 910 N N . ASN A 1 112 ? 8.243 3.995 -31.020 1.00 75.31 112 ASN A N 1
ATOM 911 C CA . ASN A 1 112 ? 7.438 4.585 -32.093 1.00 75.31 112 ASN A CA 1
ATOM 912 C C . ASN A 1 112 ? 8.199 5.650 -32.900 1.00 75.31 112 ASN A C 1
ATOM 914 O O . ASN A 1 112 ? 8.005 5.746 -34.106 1.00 75.31 112 ASN A O 1
ATOM 918 N N . ARG A 1 113 ? 9.063 6.458 -32.267 1.00 70.62 113 ARG A N 1
ATOM 919 C CA . ARG A 1 113 ? 9.897 7.443 -32.985 1.00 70.62 113 ARG A CA 1
ATOM 920 C C . ARG A 1 113 ? 10.925 6.768 -33.890 1.00 70.62 113 ARG A C 1
ATOM 922 O O . ARG A 1 113 ? 11.074 7.178 -35.033 1.00 70.62 113 ARG A O 1
ATOM 929 N N . MET A 1 114 ? 11.581 5.716 -33.401 1.00 66.00 114 MET A N 1
ATOM 930 C CA . MET A 1 114 ? 12.566 4.967 -34.185 1.00 66.00 114 MET A CA 1
ATOM 931 C C . MET A 1 114 ? 11.956 4.300 -35.426 1.00 66.00 114 MET A C 1
ATOM 933 O O . MET A 1 114 ? 12.610 4.243 -36.464 1.00 66.00 114 MET A O 1
ATOM 937 N N . ASP A 1 115 ? 10.717 3.812 -35.341 1.00 66.50 115 ASP A N 1
ATOM 938 C CA . ASP A 1 115 ? 10.020 3.223 -36.493 1.00 66.50 115 ASP A CA 1
ATOM 939 C C . ASP A 1 115 ? 9.616 4.279 -37.540 1.00 66.50 115 ASP A C 1
ATOM 941 O O . ASP A 1 115 ? 9.664 4.012 -38.744 1.00 66.50 115 ASP A O 1
ATOM 945 N N . VAL A 1 116 ? 9.274 5.499 -37.106 1.00 68.31 116 VAL A N 1
ATOM 946 C CA . VAL A 1 116 ? 8.995 6.631 -38.009 1.00 68.31 116 VAL A CA 1
ATOM 947 C C . VAL A 1 116 ? 10.268 7.100 -38.723 1.00 68.31 116 VAL A C 1
ATOM 949 O O . VAL A 1 116 ? 10.253 7.261 -39.939 1.00 68.31 116 VAL A O 1
ATOM 952 N N . ASP A 1 117 ? 11.388 7.246 -38.012 1.00 64.25 117 ASP A N 1
ATOM 953 C CA . ASP A 1 117 ? 12.661 7.643 -38.638 1.00 64.25 117 ASP A CA 1
ATOM 954 C C . ASP A 1 117 ? 13.142 6.585 -39.648 1.00 64.25 117 ASP A C 1
ATOM 956 O O . ASP A 1 117 ? 13.551 6.915 -40.759 1.00 64.25 117 ASP A O 1
ATOM 960 N N . ARG A 1 118 ? 12.991 5.293 -39.325 1.00 59.50 118 ARG A N 1
ATOM 961 C CA . ARG A 1 118 ? 13.315 4.190 -40.245 1.00 59.50 118 ARG A CA 1
ATOM 962 C C . ARG A 1 118 ? 12.464 4.162 -41.508 1.00 59.50 118 ARG A C 1
ATOM 964 O O . ARG A 1 118 ? 12.938 3.694 -42.536 1.00 59.50 118 ARG A O 1
ATOM 971 N N . THR A 1 119 ? 11.207 4.586 -41.428 1.00 63.53 119 THR A N 1
ATOM 972 C CA . THR A 1 119 ? 10.321 4.637 -42.599 1.00 63.53 119 THR A CA 1
ATOM 973 C C . THR A 1 119 ? 10.591 5.868 -43.458 1.00 63.53 119 THR A C 1
ATOM 975 O O . THR A 1 119 ? 10.518 5.758 -44.676 1.00 63.53 119 THR A O 1
ATOM 978 N N . ALA A 1 120 ? 11.001 6.988 -42.856 1.00 60.25 120 ALA A N 1
ATOM 979 C CA . ALA A 1 120 ? 11.432 8.185 -43.579 1.00 60.25 120 ALA A CA 1
ATOM 980 C C . ALA A 1 120 ? 12.770 8.007 -44.328 1.00 60.25 120 ALA A C 1
ATOM 982 O O . ALA A 1 120 ? 12.971 8.631 -45.361 1.00 60.25 120 ALA A O 1
ATOM 983 N N . GLU A 1 121 ? 13.681 7.153 -43.846 1.00 58.72 121 GLU A N 1
ATOM 984 C CA . GLU A 1 121 ? 14.947 6.830 -44.536 1.00 58.72 121 GLU A CA 1
ATOM 985 C C . GLU A 1 121 ? 14.78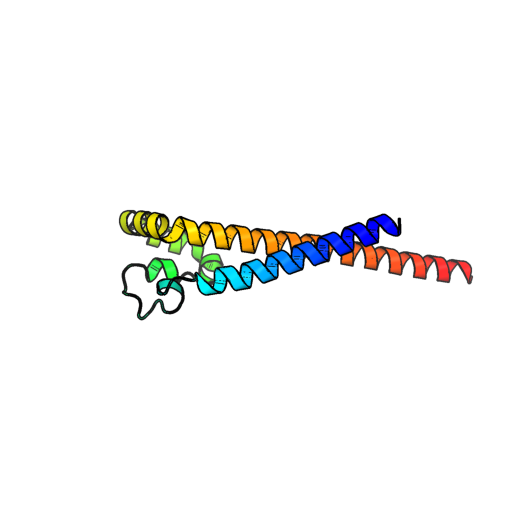5 5.886 -45.749 1.00 58.72 121 GLU A C 1
ATOM 987 O O . GLU A 1 121 ? 15.755 5.630 -46.466 1.00 58.72 121 GLU A O 1
ATOM 992 N N . LEU A 1 122 ? 13.585 5.337 -45.969 1.00 61.19 122 LEU A N 1
ATOM 993 C CA . LEU A 1 122 ? 13.276 4.414 -47.068 1.00 61.19 122 LEU A CA 1
ATOM 994 C C . LEU A 1 122 ? 12.554 5.087 -48.255 1.00 61.19 122 LEU A C 1
ATOM 996 O O . LEU A 1 122 ? 12.300 4.403 -49.251 1.00 61.19 122 LEU A O 1
ATOM 1000 N N . GLU A 1 123 ? 12.234 6.383 -48.156 1.00 49.19 123 GLU A N 1
ATOM 1001 C CA . GLU A 1 123 ? 11.674 7.232 -49.229 1.00 49.19 123 GLU A CA 1
ATOM 1002 C C . GLU A 1 123 ? 12.755 8.091 -49.907 1.00 49.19 123 GLU A C 1
ATOM 1004 O O . GLU A 1 123 ? 12.669 8.258 -51.148 1.00 49.19 123 GLU A O 1
#

Sequence (123 aa):
MTDEIEIFLSKLVLHGESVLAEIFRLSSFVPKEFRDPAKSGAKFRSLVQLDFKYLAKSEQIEKELEKDLRLQNHFYSTFSPVLIAFEQLFSSISEFVQTFTAYAQETAKLMNRMDVDRTAELE

pLDDT: mean 84.73, std 11.62, range [49.19, 97.88]

Mean predicted aligned error: 8.08 Å

Radius of gyration: 22.72 Å; Cα contacts (8 Å, |Δi|>4): 38; chains: 1; bounding box: 46×25×71 Å

Solvent-accessible surface area (backbone atoms only — not comparable to full-atom values): 7072 Å² total; per-residue (Å²): 111,69,68,58,50,52,53,49,52,51,52,50,52,53,49,52,52,51,52,52,53,47,51,60,56,48,64,75,65,61,52,61,50,75,76,36,44,87,75,58,49,77,86,52,30,86,71,61,69,63,52,78,61,41,83,79,39,44,72,64,49,51,60,57,51,63,75,42,55,69,60,49,54,51,48,46,71,71,41,40,74,58,53,51,53,51,51,52,49,53,49,52,51,50,51,51,52,50,54,52,50,52,51,53,54,51,51,53,52,52,54,55,50,54,55,49,54,59,55,62,75,73,112

Organism: Caenorhabditis japonica (NCBI:txid281687)

InterPro domains:
  IPR019393 WASH complex, subunit strumpellin [PF10266] (18-109)
  IPR019393 WASH complex, subunit strumpellin [PTHR15691] (6-121)